Protein AF-A0A2G6DUG1-F1 (afdb_monomer)

Sequence (163 aa):
MTPSAHDAEDRRRETALRIVRHARELAHQHGADGFTMDQLADRVGVSRRTLYDAIIGDDLSIDPGVLATFRAGGPTGELIEDMLVVADSLFAQAALTVADARQMRSLLEACPPLVSHVLTRLEEVITCLVEDIVAREGSPPDARTARGLLATFAVLGQLSVHE

Nearest PDB structures (foldseek):
  3cjd-assembly1_B  TM=3.619E-01  e=2.027E-01  Jannaschia sp. CCS1
  3bjb-assembly3_F  TM=2.787E-01  e=6.830E-02  Rhodococcus jostii RHA1
  8ke8-assembly1_B  TM=2.877E-01  e=7.979E-02  Pseudomonas aeruginosa PAO1
  3cdl-assembly1_B  TM=3.027E-01  e=1.034E-01  Pseudomonas syringae pv. tomato str. DC3000
  3bjb-assembly2_D  TM=3.198E-01  e=3.975E-01  Rhodococcus jostii RHA1

Structure (mmCIF, N/CA/C/O backbone):
data_AF-A0A2G6DUG1-F1
#
_entry.id   AF-A0A2G6DUG1-F1
#
loop_
_atom_site.group_PDB
_atom_site.id
_atom_site.type_symbol
_atom_site.label_atom_id
_atom_site.label_alt_id
_atom_site.label_comp_id
_atom_site.label_asym_id
_atom_site.label_entity_id
_atom_site.label_seq_id
_atom_site.pdbx_PDB_ins_code
_atom_site.Cartn_x
_atom_site.Cartn_y
_atom_site.Cartn_z
_atom_site.occupancy
_atom_site.B_iso_or_equiv
_atom_site.auth_seq_id
_atom_site.auth_comp_id
_atom_site.auth_asym_id
_atom_site.auth_atom_id
_atom_site.pdbx_PDB_model_num
ATOM 1 N N . MET A 1 1 ? -6.433 -31.091 10.659 1.00 39.50 1 MET A N 1
ATOM 2 C CA . MET A 1 1 ? -7.288 -30.187 9.864 1.00 39.50 1 MET A CA 1
ATOM 3 C C . MET A 1 1 ? -6.513 -28.889 9.734 1.00 39.50 1 MET A C 1
ATOM 5 O O . MET A 1 1 ? -6.405 -28.161 10.711 1.00 39.50 1 MET A O 1
ATOM 9 N N . THR A 1 2 ? -5.807 -28.710 8.623 1.00 41.56 2 THR A N 1
ATOM 10 C CA . THR A 1 2 ? -4.948 -27.540 8.390 1.00 41.56 2 THR A CA 1
ATOM 11 C C . THR A 1 2 ? -5.854 -26.391 7.947 1.00 41.56 2 THR A C 1
ATOM 13 O O . THR A 1 2 ? -6.670 -26.636 7.058 1.00 41.56 2 THR A O 1
ATOM 16 N N . PRO A 1 3 ? -5.789 -25.196 8.560 1.00 49.59 3 PRO A N 1
ATOM 17 C CA . PRO A 1 3 ? -6.608 -24.076 8.108 1.00 49.59 3 PRO A CA 1
ATOM 18 C C . PRO A 1 3 ? -6.282 -23.769 6.642 1.00 49.59 3 PRO A C 1
ATOM 20 O O . PRO A 1 3 ? -5.106 -23.721 6.271 1.00 49.59 3 PRO A O 1
ATOM 23 N N . SER A 1 4 ? -7.319 -23.628 5.817 1.00 53.19 4 SER A N 1
ATOM 24 C CA . SER A 1 4 ? -7.186 -23.291 4.399 1.00 53.19 4 SER A CA 1
ATOM 25 C C . SER A 1 4 ? -6.772 -21.822 4.255 1.00 53.19 4 SER A C 1
ATOM 27 O O . SER A 1 4 ? -7.049 -21.012 5.141 1.00 53.19 4 SER A O 1
ATOM 29 N N . ALA A 1 5 ? -6.130 -21.451 3.143 1.00 55.72 5 ALA A N 1
ATOM 30 C CA . ALA A 1 5 ? -5.760 -20.059 2.857 1.00 55.72 5 ALA A CA 1
ATOM 31 C C . ALA A 1 5 ? -6.975 -19.107 2.930 1.00 55.72 5 ALA A C 1
ATOM 33 O O . ALA A 1 5 ? -6.861 -17.998 3.448 1.00 55.72 5 ALA A O 1
ATOM 34 N N . HIS A 1 6 ? -8.154 -19.606 2.541 1.00 53.78 6 HIS A N 1
ATOM 35 C CA . HIS A 1 6 ? -9.431 -18.894 2.625 1.00 53.78 6 HIS A CA 1
ATOM 36 C C . HIS A 1 6 ? -9.820 -18.538 4.074 1.00 53.78 6 HIS A C 1
ATOM 38 O O . HIS A 1 6 ? -10.176 -17.401 4.365 1.00 53.78 6 HIS A O 1
ATOM 44 N N . ASP A 1 7 ? -9.607 -19.454 5.029 1.00 63.94 7 ASP A N 1
ATOM 45 C CA . ASP A 1 7 ? -9.898 -19.213 6.451 1.00 63.94 7 ASP A CA 1
ATOM 46 C C . ASP A 1 7 ? -8.960 -18.156 7.063 1.00 63.94 7 ASP A C 1
ATOM 48 O O . ASP A 1 7 ? -9.258 -17.554 8.098 1.00 63.94 7 ASP A O 1
ATOM 52 N N . ALA A 1 8 ? -7.762 -17.979 6.500 1.00 64.88 8 ALA A N 1
ATOM 53 C CA . ALA A 1 8 ? -6.797 -16.977 6.948 1.00 64.88 8 ALA A CA 1
ATOM 54 C C . ALA A 1 8 ? -7.099 -15.584 6.373 1.00 64.88 8 ALA A C 1
ATOM 56 O O . ALA A 1 8 ? -6.909 -14.586 7.068 1.00 64.88 8 ALA A O 1
ATOM 57 N N . GLU A 1 9 ? -7.578 -15.502 5.133 1.00 62.22 9 GLU A N 1
ATOM 58 C CA . GLU A 1 9 ? -8.095 -14.260 4.542 1.00 62.22 9 GLU A CA 1
ATOM 59 C C . GLU A 1 9 ? -9.364 -13.780 5.243 1.00 62.22 9 GLU A C 1
ATOM 61 O O . GLU A 1 9 ? -9.421 -12.622 5.655 1.00 62.22 9 GLU A O 1
ATOM 66 N N . ASP A 1 10 ? -10.324 -14.670 5.494 1.00 65.94 10 ASP A N 1
ATOM 67 C CA . ASP A 1 10 ? -11.577 -14.308 6.164 1.00 65.94 10 ASP A CA 1
ATOM 68 C C . ASP A 1 10 ? -11.338 -13.781 7.584 1.00 65.94 10 ASP A C 1
ATOM 70 O O . ASP A 1 10 ? -11.882 -12.745 7.973 1.00 65.94 10 ASP A O 1
ATOM 74 N N . ARG A 1 11 ? -10.442 -14.423 8.349 1.00 69.44 11 ARG A N 1
ATOM 75 C CA . ARG A 1 11 ? -10.050 -13.947 9.690 1.00 69.44 11 ARG A CA 1
ATOM 76 C C . ARG A 1 11 ? -9.315 -12.608 9.655 1.00 69.44 11 ARG A C 1
ATOM 78 O O . ARG A 1 11 ? -9.499 -11.785 10.558 1.00 69.44 11 ARG A O 1
ATOM 85 N N . ARG A 1 12 ? -8.485 -12.370 8.634 1.00 67.25 12 ARG A N 1
ATOM 86 C CA . ARG A 1 12 ? -7.824 -11.070 8.432 1.00 67.25 12 ARG A CA 1
ATOM 87 C C . ARG A 1 12 ? -8.852 -9.988 8.125 1.00 67.25 12 ARG A C 1
ATOM 89 O O . ARG A 1 12 ? -8.840 -8.944 8.775 1.00 67.25 12 ARG A O 1
ATOM 96 N N . ARG A 1 13 ? -9.802 -10.277 7.235 1.00 67.00 13 ARG A N 1
ATOM 97 C CA . ARG A 1 13 ? -10.893 -9.366 6.885 1.00 67.00 13 ARG A CA 1
ATOM 98 C C . ARG A 1 13 ? -11.780 -9.046 8.085 1.00 67.00 13 ARG A C 1
ATOM 100 O O . ARG A 1 13 ? -12.078 -7.882 8.340 1.00 67.00 13 ARG A O 1
ATOM 107 N N . GLU A 1 14 ? -12.139 -10.051 8.877 1.00 71.75 14 GLU A N 1
ATOM 108 C CA . GLU A 1 14 ? -12.895 -9.866 10.119 1.00 71.75 14 GLU A CA 1
ATOM 109 C C . GLU A 1 14 ? -12.134 -8.981 11.122 1.00 71.75 14 GLU A C 1
ATOM 111 O O . GLU A 1 14 ? -12.716 -8.093 11.754 1.00 71.75 14 GLU A O 1
ATOM 116 N N . THR A 1 15 ? -10.818 -9.174 11.236 1.00 73.00 15 THR A N 1
ATOM 117 C CA . THR A 1 15 ? -9.957 -8.356 12.099 1.00 73.00 15 THR A CA 1
ATOM 118 C C . THR A 1 15 ? -9.902 -6.906 11.617 1.00 73.00 15 THR A C 1
ATOM 120 O O . THR A 1 15 ? -10.112 -5.997 12.422 1.00 73.00 15 THR A O 1
ATOM 123 N N . ALA A 1 16 ? -9.720 -6.672 10.315 1.00 69.44 16 ALA A N 1
ATOM 124 C CA . ALA A 1 16 ? -9.743 -5.336 9.719 1.00 69.44 16 ALA A CA 1
ATOM 125 C C . ALA A 1 16 ? -11.088 -4.624 9.960 1.00 69.44 16 ALA A C 1
ATOM 127 O O . ALA A 1 16 ? -11.116 -3.480 10.417 1.00 69.44 16 ALA A O 1
ATOM 128 N N . LEU A 1 17 ? -12.215 -5.323 9.777 1.00 71.06 17 LEU A N 1
ATOM 129 C CA . LEU A 1 17 ? -13.552 -4.782 10.055 1.00 71.06 17 LEU A CA 1
ATOM 130 C C . LEU A 1 17 ? -13.730 -4.394 11.530 1.00 71.06 17 LEU A C 1
ATOM 132 O O . LEU A 1 17 ? -14.294 -3.338 11.836 1.00 71.06 17 LEU A O 1
ATOM 136 N N . ARG A 1 18 ? -13.231 -5.221 12.460 1.00 79.12 18 ARG A N 1
ATOM 137 C CA . ARG A 1 18 ? -13.243 -4.905 13.897 1.00 79.12 18 ARG A CA 1
ATOM 138 C C . ARG A 1 18 ? -12.410 -3.664 14.209 1.00 79.12 18 ARG A C 1
ATOM 140 O O . ARG A 1 18 ? -12.867 -2.819 14.979 1.00 79.12 18 ARG A O 1
ATOM 147 N N . ILE A 1 19 ? -11.230 -3.543 13.606 1.00 77.12 19 ILE A N 1
ATOM 148 C CA . ILE A 1 19 ? -10.347 -2.383 13.761 1.00 77.12 19 ILE A CA 1
ATOM 149 C C . ILE A 1 19 ? -11.047 -1.110 13.273 1.00 77.12 19 ILE A C 1
ATOM 151 O O . ILE A 1 19 ? -11.143 -0.144 14.028 1.00 77.12 19 ILE A O 1
ATOM 155 N N . VAL A 1 20 ? -11.620 -1.130 12.065 1.00 73.06 20 VAL A N 1
ATOM 156 C CA . VAL A 1 20 ? -12.373 0.001 11.490 1.00 73.06 20 VAL A CA 1
ATOM 157 C C . VAL A 1 20 ? -13.527 0.413 12.402 1.00 73.06 20 VAL A C 1
ATOM 159 O O . VAL A 1 20 ? -13.733 1.603 12.649 1.00 73.06 20 VAL A O 1
ATOM 162 N N . ARG A 1 21 ? -14.288 -0.555 12.928 1.00 79.50 21 ARG A N 1
ATOM 163 C CA . ARG A 1 21 ? -15.405 -0.265 13.836 1.00 79.50 21 ARG A CA 1
ATOM 164 C C . ARG A 1 21 ? -14.922 0.461 15.090 1.00 79.50 21 ARG A C 1
ATOM 166 O O . ARG A 1 21 ? -15.468 1.508 15.428 1.00 79.50 21 ARG A O 1
ATOM 173 N N . HIS A 1 22 ? -13.887 -0.058 15.747 1.00 83.81 22 HIS A N 1
ATOM 174 C CA . HIS A 1 22 ? -13.358 0.548 16.969 1.00 83.81 22 HIS A CA 1
ATOM 175 C C . HIS A 1 22 ? -12.680 1.898 16.720 1.00 83.81 22 HIS A C 1
ATOM 177 O O . HIS A 1 22 ? -12.820 2.798 17.545 1.00 83.81 22 HIS A O 1
ATOM 183 N N . ALA A 1 23 ? -12.037 2.082 15.568 1.00 77.50 23 ALA A N 1
ATOM 184 C CA . ALA A 1 23 ? -11.499 3.372 15.153 1.00 77.50 23 ALA A CA 1
ATOM 185 C C . ALA A 1 23 ? -12.602 4.426 14.984 1.00 77.50 23 ALA A C 1
ATOM 187 O O . ALA A 1 23 ? -12.469 5.545 15.469 1.00 77.50 23 A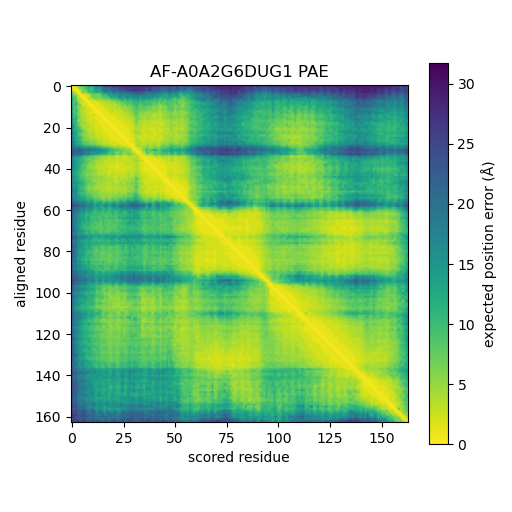LA A O 1
ATOM 188 N N . ARG A 1 24 ? -13.731 4.067 14.356 1.00 76.06 24 ARG A N 1
ATOM 189 C CA . ARG A 1 24 ? -14.883 4.974 14.196 1.00 76.06 24 ARG A CA 1
ATOM 190 C C . ARG A 1 24 ? -15.540 5.311 15.533 1.00 76.06 24 ARG A C 1
ATOM 192 O O . ARG A 1 24 ? -15.911 6.461 15.750 1.00 76.06 24 ARG A O 1
ATOM 199 N N . GLU A 1 25 ? -15.658 4.333 16.431 1.00 82.50 25 GLU A N 1
ATOM 200 C CA . GLU A 1 25 ? -16.132 4.561 17.803 1.00 82.50 25 GLU A CA 1
ATOM 201 C C . GLU A 1 25 ? -15.225 5.546 18.553 1.00 82.50 25 GLU A C 1
ATOM 203 O O . GLU A 1 25 ? -15.728 6.488 19.162 1.00 82.50 25 GLU A O 1
ATOM 208 N N . LEU A 1 26 ? -13.903 5.354 18.487 1.00 81.62 26 LEU A N 1
ATOM 209 C CA . LEU A 1 26 ? -12.928 6.237 19.128 1.00 81.62 26 LEU A CA 1
ATOM 210 C C . LEU A 1 26 ? -12.956 7.643 18.522 1.00 81.62 26 LEU A C 1
ATOM 212 O O . LEU A 1 26 ? -12.997 8.620 19.262 1.00 81.62 26 LEU A O 1
ATOM 216 N N . ALA A 1 27 ? -13.023 7.759 17.196 1.00 76.88 27 ALA A N 1
ATOM 217 C CA . ALA A 1 27 ? -13.146 9.049 16.522 1.00 76.88 27 ALA A CA 1
ATOM 218 C C . ALA A 1 27 ? -14.412 9.808 16.954 1.00 76.88 27 ALA A C 1
ATOM 220 O O . ALA A 1 27 ? -14.373 11.016 17.177 1.00 76.88 27 ALA A O 1
ATOM 221 N N . HIS A 1 28 ? -15.530 9.098 17.140 1.00 79.81 28 HIS A N 1
ATOM 222 C CA . HIS A 1 28 ? -16.758 9.699 17.658 1.00 79.81 28 HIS A CA 1
ATOM 223 C C . HIS A 1 28 ? -16.630 10.138 19.127 1.00 79.81 28 HIS A C 1
ATOM 225 O O . HIS A 1 28 ? -17.171 11.176 19.500 1.00 79.81 28 HIS A O 1
ATOM 231 N N . GLN A 1 29 ? -15.917 9.369 19.955 1.00 82.44 29 GLN A N 1
ATOM 232 C CA . GLN A 1 29 ? -15.731 9.654 21.383 1.00 82.44 29 GLN A CA 1
ATOM 233 C C . GLN A 1 29 ? -14.743 10.797 21.651 1.00 82.44 29 GLN A C 1
ATOM 235 O O . GLN A 1 29 ? -14.947 11.557 22.595 1.00 82.44 29 GLN A O 1
ATOM 240 N N . HIS A 1 30 ? -13.687 10.915 20.844 1.00 76.88 30 HIS A N 1
ATOM 241 C CA . HIS A 1 30 ? -12.597 11.866 21.070 1.00 76.88 30 HIS A CA 1
ATOM 242 C C . HIS A 1 30 ? -12.704 13.162 20.247 1.00 76.88 30 HIS A C 1
ATOM 244 O O . HIS A 1 30 ? -12.003 14.127 20.540 1.00 76.88 30 HIS A O 1
ATOM 250 N N . GLY A 1 31 ? -13.617 13.244 19.272 1.00 65.50 31 GLY A N 1
ATOM 251 C CA . GLY A 1 31 ? -13.853 14.474 18.512 1.00 65.50 31 GLY A CA 1
ATOM 252 C C . GLY A 1 31 ? -12.660 14.886 17.637 1.00 65.50 31 GLY A C 1
ATOM 253 O O . GLY A 1 31 ? -11.923 14.038 17.141 1.00 65.50 31 GLY A O 1
ATOM 254 N N . ALA A 1 32 ? -12.487 16.194 17.409 1.00 55.88 32 ALA A N 1
ATOM 255 C CA . ALA A 1 32 ? -11.521 16.745 16.445 1.00 55.88 32 ALA A CA 1
ATOM 256 C C . ALA A 1 32 ? -10.043 16.439 16.762 1.00 55.88 32 ALA A C 1
ATOM 258 O O . ALA A 1 32 ? -9.213 16.493 15.856 1.00 55.88 32 ALA A O 1
ATOM 259 N N . ASP A 1 33 ? -9.727 16.089 18.011 1.00 68.06 33 ASP A N 1
ATOM 260 C CA . ASP A 1 33 ? -8.371 15.721 18.436 1.00 68.06 33 ASP A CA 1
ATOM 261 C C . ASP A 1 33 ? -7.978 14.294 17.988 1.00 68.06 33 ASP A C 1
ATOM 263 O O . ASP A 1 33 ? -6.804 13.923 18.044 1.00 68.06 33 ASP A O 1
ATOM 267 N N . GLY A 1 34 ? -8.942 13.504 17.490 1.00 71.44 34 GLY A N 1
ATOM 268 C CA . GLY A 1 34 ? -8.731 12.137 17.014 1.00 71.44 34 GLY A CA 1
ATOM 269 C C . GLY A 1 34 ? -8.413 11.149 18.141 1.00 71.44 34 GLY A C 1
ATOM 270 O O . GLY A 1 34 ? -8.686 11.395 19.311 1.00 71.44 34 GLY A O 1
ATOM 271 N N . PHE A 1 35 ? -7.846 9.996 17.791 1.00 80.19 35 PHE A N 1
ATOM 272 C CA . PHE A 1 35 ? -7.387 8.989 18.753 1.00 80.19 35 PHE A CA 1
ATOM 273 C C . PHE A 1 35 ? -5.993 8.482 18.368 1.00 80.19 35 PHE A C 1
ATOM 275 O O . PHE A 1 35 ? -5.552 8.619 17.22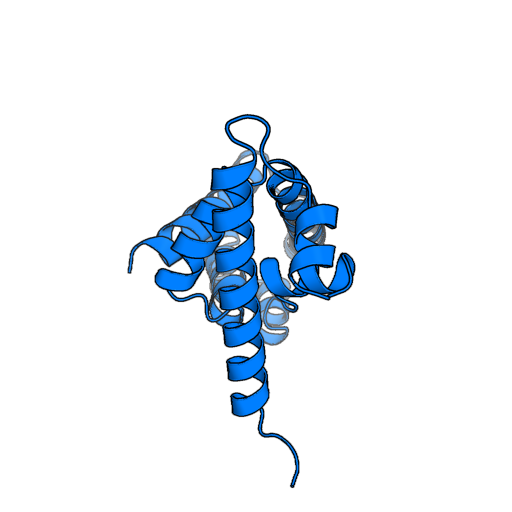2 1.00 80.19 35 PHE A O 1
ATOM 282 N N . THR A 1 36 ? -5.286 7.878 19.322 1.00 83.06 36 THR A N 1
ATOM 283 C CA . THR A 1 36 ? -3.952 7.315 19.085 1.00 83.06 36 THR A CA 1
ATOM 284 C C . THR A 1 36 ? -4.019 5.8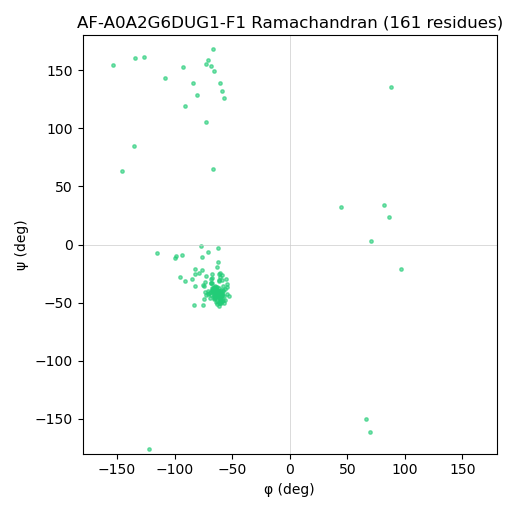37 18.709 1.00 83.06 36 THR A C 1
ATOM 286 O O . THR A 1 36 ? -4.897 5.091 19.141 1.00 83.06 36 THR A O 1
ATOM 289 N N . MET A 1 37 ? -3.025 5.367 17.956 1.00 80.19 37 MET A N 1
ATOM 290 C CA . MET A 1 37 ? -2.913 3.944 17.616 1.00 80.19 37 MET A CA 1
ATOM 291 C C . MET A 1 37 ? -2.775 3.042 18.850 1.00 80.19 37 MET A C 1
ATOM 293 O O . MET A 1 37 ? -3.176 1.886 18.794 1.00 80.19 37 MET A O 1
ATOM 297 N N . ASP A 1 38 ? -2.278 3.570 19.971 1.00 83.69 38 ASP A N 1
ATOM 298 C CA . ASP A 1 38 ? -2.284 2.878 21.265 1.00 83.69 38 ASP A CA 1
ATOM 299 C C . ASP A 1 38 ? -3.685 2.619 21.790 1.00 83.69 38 ASP A C 1
ATOM 301 O O . ASP A 1 38 ? -4.025 1.487 22.116 1.00 83.69 38 ASP A O 1
ATOM 305 N N . GLN A 1 39 ? -4.527 3.651 21.799 1.00 83.81 39 GLN A N 1
ATOM 306 C CA . GLN A 1 39 ? -5.909 3.530 22.256 1.00 83.81 39 GLN A CA 1
ATOM 307 C C . GLN A 1 39 ? -6.691 2.532 21.398 1.00 83.81 39 GLN A C 1
ATOM 309 O O . GLN A 1 39 ? -7.511 1.771 21.914 1.00 83.81 39 GLN A O 1
ATOM 314 N N . LEU A 1 40 ? -6.422 2.508 20.091 1.00 84.75 40 LEU A N 1
ATOM 315 C CA . LEU A 1 40 ? -7.028 1.538 19.188 1.00 84.75 40 LEU A CA 1
ATOM 316 C C . LEU A 1 40 ? -6.481 0.121 19.410 1.00 84.75 40 LEU A C 1
ATOM 318 O O . LEU A 1 40 ? -7.269 -0.822 19.457 1.00 84.75 40 LEU A O 1
ATOM 322 N N . ALA A 1 41 ? -5.169 -0.038 19.593 1.00 86.44 41 ALA A N 1
ATOM 323 C CA . ALA A 1 41 ? -4.535 -1.330 19.862 1.00 86.44 41 ALA A CA 1
ATOM 324 C C . ALA A 1 41 ? -5.062 -1.953 21.163 1.00 86.44 41 ALA A C 1
ATOM 326 O O . ALA A 1 41 ? -5.508 -3.105 21.154 1.00 86.44 41 ALA A O 1
ATOM 327 N N . ASP A 1 42 ? -5.116 -1.162 22.238 1.00 87.44 42 ASP A N 1
ATOM 328 C CA . ASP A 1 42 ? -5.649 -1.567 23.540 1.00 87.44 42 ASP A CA 1
ATOM 329 C C . ASP A 1 42 ? -7.122 -1.974 23.439 1.00 87.44 42 ASP A C 1
ATOM 331 O O . ASP A 1 42 ? -7.542 -2.985 24.007 1.00 87.44 42 ASP A O 1
ATOM 335 N N . ARG A 1 43 ? -7.921 -1.223 22.670 1.00 85.25 43 ARG A N 1
ATOM 336 C CA . ARG A 1 43 ? -9.355 -1.492 22.510 1.00 85.25 43 ARG A CA 1
ATOM 337 C C . ARG A 1 43 ? -9.651 -2.712 21.638 1.00 85.25 43 ARG A C 1
ATOM 339 O O . ARG A 1 43 ? -10.647 -3.395 21.873 1.00 85.25 43 ARG A O 1
ATOM 346 N N . VAL A 1 44 ? -8.811 -2.996 20.645 1.00 84.50 44 VAL A N 1
ATOM 347 C CA . VAL A 1 44 ? -8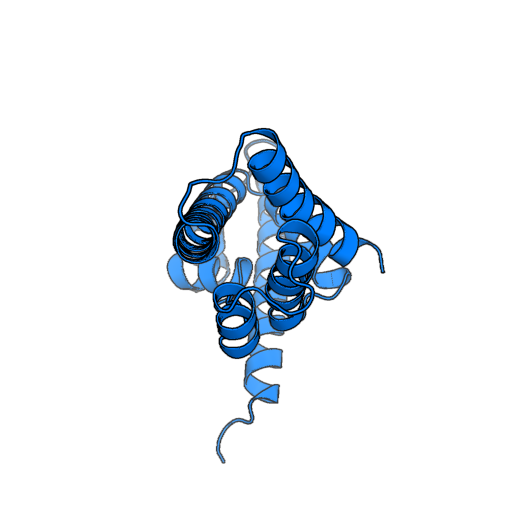.933 -4.185 19.782 1.00 84.50 44 VAL A CA 1
ATOM 348 C C . VAL A 1 44 ? -8.331 -5.430 20.452 1.00 84.50 44 VAL A C 1
ATOM 350 O O . VAL A 1 44 ? -8.773 -6.547 20.162 1.00 84.50 44 VAL A O 1
ATOM 353 N N . GLY A 1 45 ? -7.376 -5.246 21.371 1.00 85.19 45 GLY A N 1
ATOM 354 C CA . GLY A 1 45 ? -6.666 -6.316 22.074 1.00 85.19 45 GLY A CA 1
ATOM 355 C C . GLY A 1 45 ? -5.512 -6.911 21.263 1.00 85.19 45 GLY A C 1
ATOM 356 O O . GLY A 1 45 ? -5.277 -8.116 21.330 1.00 85.19 45 GLY A O 1
ATOM 357 N N . VAL A 1 46 ? -4.824 -6.095 20.459 1.00 84.94 46 VAL A N 1
ATOM 358 C CA . VAL A 1 46 ? -3.700 -6.518 19.602 1.00 84.94 46 VAL A CA 1
ATOM 359 C C . VAL A 1 46 ? -2.467 -5.656 19.852 1.00 84.94 46 VAL A C 1
ATOM 361 O O . VAL A 1 46 ? -2.564 -4.559 20.391 1.00 84.94 46 VAL A O 1
ATOM 364 N N . SER A 1 47 ? -1.287 -6.133 19.446 1.00 84.56 47 SER A N 1
ATOM 365 C CA . SER A 1 47 ? -0.085 -5.294 19.498 1.00 84.56 47 SER A CA 1
ATOM 366 C C . SER A 1 47 ? -0.175 -4.146 18.486 1.00 84.56 47 SER A C 1
ATOM 368 O O . SER A 1 47 ? -0.809 -4.283 17.439 1.00 84.56 47 SER A O 1
ATOM 370 N N . ARG A 1 48 ? 0.521 -3.033 18.751 1.00 80.94 48 ARG A N 1
ATOM 371 C CA . ARG A 1 48 ? 0.593 -1.890 17.824 1.00 80.94 48 ARG A CA 1
ATOM 372 C C . ARG A 1 48 ? 1.112 -2.310 16.441 1.00 80.94 48 ARG A C 1
ATOM 374 O O . ARG A 1 48 ? 0.592 -1.858 15.432 1.00 80.94 48 ARG A O 1
ATOM 381 N N . ARG A 1 49 ? 2.089 -3.225 16.405 1.00 77.44 49 ARG A N 1
ATOM 382 C CA . ARG A 1 49 ? 2.618 -3.822 15.171 1.00 77.44 49 ARG A CA 1
ATOM 383 C C . ARG A 1 49 ? 1.529 -4.585 14.411 1.00 77.44 49 ARG A C 1
ATOM 385 O O . ARG A 1 49 ? 1.265 -4.263 13.267 1.00 77.44 49 ARG A O 1
ATOM 392 N N . THR A 1 50 ? 0.833 -5.502 15.083 1.00 78.00 50 THR A N 1
ATOM 393 C CA . THR A 1 50 ? -0.289 -6.263 14.502 1.00 78.00 50 THR A CA 1
ATOM 394 C C . THR A 1 50 ? -1.400 -5.351 13.991 1.00 78.00 50 THR A C 1
ATOM 396 O O . THR A 1 50 ? -2.032 -5.658 12.990 1.00 78.00 50 THR A O 1
ATOM 399 N N . LEU A 1 51 ? -1.653 -4.235 14.677 1.00 77.69 51 LEU A N 1
ATOM 400 C CA . LEU A 1 51 ? -2.638 -3.248 14.254 1.00 77.69 51 LEU A CA 1
ATOM 401 C C . LEU A 1 51 ? -2.222 -2.562 12.946 1.00 77.69 51 LEU A C 1
ATOM 403 O O . LEU A 1 51 ? -3.053 -2.420 12.056 1.00 77.69 51 LEU A O 1
ATOM 407 N N . TYR A 1 52 ? -0.956 -2.159 12.818 1.00 74.38 52 TYR A N 1
ATOM 408 C CA . TYR A 1 52 ? -0.439 -1.579 11.579 1.00 74.38 52 TYR A CA 1
ATOM 409 C C . TYR A 1 52 ? -0.428 -2.591 10.433 1.00 74.38 52 TYR A C 1
ATOM 411 O O . TYR A 1 52 ? -0.952 -2.278 9.368 1.00 74.38 52 TYR A O 1
ATOM 419 N N . ASP A 1 53 ? 0.064 -3.805 10.683 1.00 71.25 53 ASP A N 1
ATOM 420 C CA . ASP A 1 53 ? 0.093 -4.906 9.713 1.00 71.25 53 ASP A CA 1
ATOM 421 C C . ASP A 1 53 ? -1.333 -5.244 9.224 1.00 71.25 53 ASP A C 1
ATOM 423 O O . ASP A 1 53 ? -1.583 -5.397 8.030 1.00 71.25 53 ASP A O 1
ATOM 427 N N . ALA A 1 54 ? -2.318 -5.266 10.131 1.00 71.75 54 ALA A N 1
ATOM 428 C CA . ALA A 1 54 ? -3.716 -5.539 9.794 1.00 71.75 54 ALA A CA 1
ATOM 429 C C . ALA A 1 54 ? -4.423 -4.390 9.055 1.00 71.75 54 ALA A C 1
ATOM 431 O O . ALA A 1 54 ? -5.391 -4.645 8.341 1.00 71.75 54 ALA A O 1
ATOM 432 N N . ILE A 1 55 ? -3.992 -3.138 9.250 1.00 68.88 55 ILE A N 1
ATOM 433 C CA . ILE A 1 55 ? -4.567 -1.978 8.555 1.00 68.88 55 ILE A CA 1
ATOM 434 C C . ILE A 1 55 ? -3.933 -1.821 7.176 1.00 68.88 55 ILE A C 1
ATOM 436 O O . ILE A 1 55 ? -4.658 -1.714 6.197 1.00 68.88 55 ILE A O 1
ATOM 440 N N . ILE A 1 56 ? -2.604 -1.800 7.094 1.00 65.38 56 ILE A N 1
ATOM 441 C CA . ILE A 1 56 ? -1.863 -1.561 5.847 1.00 65.38 56 ILE A CA 1
ATOM 442 C C . ILE A 1 56 ? -1.875 -2.801 4.940 1.00 65.38 56 ILE A C 1
ATOM 444 O O . ILE A 1 56 ? -1.750 -2.671 3.724 1.00 65.38 56 ILE A O 1
ATOM 448 N N . GLY A 1 57 ? -2.102 -3.980 5.520 1.00 61.12 57 GLY A N 1
ATOM 449 C CA . GLY A 1 57 ? -1.964 -5.262 4.849 1.00 61.12 57 GLY A CA 1
ATOM 450 C C . GLY A 1 57 ? -0.530 -5.774 4.971 1.00 61.12 57 GLY A C 1
ATOM 451 O O . GLY A 1 57 ? 0.428 -5.028 4.772 1.00 61.12 57 GLY A O 1
ATOM 452 N N . ASP A 1 58 ? -0.389 -7.066 5.280 1.00 52.81 58 ASP A N 1
ATOM 453 C CA . ASP A 1 58 ? 0.910 -7.747 5.414 1.00 52.81 58 ASP A CA 1
ATOM 454 C C . ASP A 1 58 ? 1.725 -7.767 4.107 1.00 52.81 58 ASP A C 1
ATOM 456 O O . ASP A 1 58 ? 2.920 -8.047 4.142 1.00 52.81 58 ASP A O 1
ATOM 460 N N . ASP A 1 59 ? 1.109 -7.478 2.957 1.00 53.88 59 ASP A N 1
ATOM 461 C CA . ASP A 1 59 ? 1.720 -7.750 1.658 1.00 53.88 59 ASP A CA 1
ATOM 462 C C . ASP A 1 59 ? 1.354 -6.689 0.607 1.00 53.88 59 ASP A C 1
ATOM 464 O O . ASP A 1 59 ? 0.758 -6.967 -0.430 1.00 53.88 59 ASP A O 1
ATOM 468 N N . LEU A 1 60 ? 1.768 -5.438 0.843 1.00 63.16 60 LEU A N 1
ATOM 469 C CA . LEU A 1 60 ? 2.131 -4.549 -0.270 1.00 63.16 60 LEU A CA 1
ATOM 470 C C . LEU A 1 60 ? 3.397 -5.113 -0.937 1.00 63.16 60 LEU A C 1
ATOM 472 O O . LEU A 1 60 ? 4.474 -4.519 -0.855 1.00 63.16 60 LEU A O 1
ATOM 476 N N . SER A 1 61 ? 3.288 -6.295 -1.533 1.00 68.31 61 SER A N 1
ATOM 477 C CA . SER A 1 61 ? 4.341 -6.895 -2.332 1.00 68.31 61 SER A CA 1
ATOM 478 C C . SER A 1 61 ? 3.954 -6.871 -3.794 1.00 68.31 61 SER A C 1
ATOM 480 O O . SER A 1 61 ? 2.798 -6.998 -4.193 1.00 68.31 61 SER A O 1
ATOM 482 N N . ILE A 1 62 ? 4.970 -6.649 -4.610 1.00 78.06 62 ILE A N 1
ATOM 483 C CA . ILE A 1 62 ? 4.875 -6.773 -6.054 1.00 78.06 62 ILE A CA 1
ATOM 484 C C . ILE A 1 62 ? 5.094 -8.248 -6.368 1.00 78.06 62 ILE A C 1
ATOM 486 O O . ILE A 1 62 ? 5.969 -8.879 -5.764 1.00 78.06 62 ILE A O 1
ATOM 490 N N . ASP A 1 63 ? 4.328 -8.796 -7.309 1.00 84.25 63 ASP A N 1
ATOM 491 C CA . ASP A 1 63 ? 4.512 -10.180 -7.729 1.00 84.25 63 ASP A CA 1
ATOM 492 C C . ASP A 1 63 ? 5.963 -10.356 -8.221 1.00 84.25 63 ASP A C 1
ATOM 494 O O . ASP A 1 63 ? 6.419 -9.592 -9.083 1.00 84.25 63 ASP A O 1
ATOM 498 N N . PRO A 1 64 ? 6.726 -11.331 -7.691 1.00 85.69 64 PRO A N 1
ATOM 499 C CA . PRO A 1 64 ? 8.131 -11.486 -8.055 1.00 85.69 64 PRO A CA 1
ATOM 500 C C . PRO A 1 64 ? 8.361 -11.719 -9.555 1.00 85.69 64 PRO A C 1
ATOM 502 O O . PRO A 1 64 ? 9.403 -11.324 -10.080 1.00 85.69 64 PRO A O 1
ATOM 505 N N . GLY A 1 65 ? 7.410 -12.348 -10.254 1.00 89.06 65 GLY A N 1
ATOM 506 C CA . GLY A 1 65 ? 7.452 -12.572 -11.698 1.00 89.06 65 GLY A CA 1
ATOM 507 C C . GLY A 1 65 ? 7.189 -11.296 -12.500 1.00 89.06 65 GLY A C 1
ATOM 508 O O . GLY A 1 65 ? 7.899 -11.030 -13.477 1.00 89.06 65 GLY A O 1
ATOM 509 N N . VAL A 1 66 ? 6.237 -10.468 -12.059 1.00 90.06 66 VAL A N 1
ATOM 510 C CA . VAL A 1 66 ? 6.008 -9.123 -12.618 1.00 90.06 66 VAL A CA 1
ATOM 511 C C . VAL A 1 66 ? 7.255 -8.262 -12.436 1.00 90.06 66 VAL A C 1
ATOM 513 O O . VAL A 1 66 ? 7.737 -7.666 -13.400 1.00 90.06 66 VAL A O 1
ATOM 516 N N . LEU A 1 67 ? 7.846 -8.271 -11.239 1.00 89.88 67 LEU A N 1
ATOM 517 C CA . LEU A 1 67 ? 9.052 -7.500 -10.951 1.00 89.88 67 LEU A CA 1
ATOM 518 C C . LEU A 1 67 ? 10.267 -7.985 -11.756 1.00 89.88 67 LEU A C 1
ATOM 520 O O . LEU A 1 67 ? 11.054 -7.177 -12.249 1.00 89.88 67 LEU A O 1
ATOM 524 N N . ALA A 1 68 ? 10.424 -9.299 -11.935 1.00 91.31 68 ALA A N 1
ATOM 525 C CA . ALA A 1 68 ? 11.476 -9.861 -12.781 1.00 91.31 68 ALA A CA 1
ATOM 526 C C . ALA A 1 68 ? 11.312 -9.452 -14.255 1.00 91.31 68 ALA A C 1
ATOM 528 O O . ALA A 1 68 ? 12.295 -9.099 -14.906 1.00 91.31 68 ALA A O 1
ATOM 529 N N . THR A 1 69 ? 10.077 -9.452 -14.764 1.00 93.38 69 THR A N 1
ATOM 530 C CA . THR A 1 69 ? 9.761 -9.006 -16.131 1.00 93.38 69 THR A CA 1
ATOM 531 C C . THR A 1 69 ? 10.061 -7.518 -16.306 1.00 93.38 69 THR A C 1
ATOM 533 O O . THR A 1 69 ? 10.708 -7.133 -17.279 1.00 93.38 69 THR A O 1
ATOM 536 N N . PHE A 1 70 ? 9.677 -6.701 -15.322 1.00 93.00 70 PHE A N 1
ATOM 537 C CA . PHE A 1 70 ? 9.985 -5.275 -15.284 1.00 93.00 70 PHE A CA 1
ATOM 538 C C . PHE A 1 70 ? 11.492 -5.007 -15.352 1.00 93.00 70 PHE A C 1
ATOM 540 O O . PHE A 1 70 ? 11.948 -4.239 -16.200 1.00 93.00 70 PHE A O 1
ATOM 547 N N . ARG A 1 71 ? 12.276 -5.685 -14.502 1.00 92.19 71 ARG A N 1
ATOM 548 C CA . ARG A 1 71 ? 13.745 -5.569 -14.460 1.00 92.19 71 ARG A CA 1
ATOM 549 C C . ARG A 1 71 ? 14.416 -5.994 -15.765 1.00 92.19 71 ARG A C 1
ATOM 551 O O . ARG A 1 71 ? 15.463 -5.459 -16.109 1.00 92.19 71 ARG A O 1
ATOM 558 N N . ALA A 1 72 ? 13.820 -6.939 -16.491 1.00 93.19 72 ALA A N 1
ATOM 559 C CA . ALA A 1 72 ? 14.296 -7.372 -17.802 1.00 93.19 72 ALA A CA 1
ATOM 560 C C . ALA A 1 72 ? 13.945 -6.389 -18.940 1.00 93.19 72 ALA A C 1
ATOM 562 O O . ALA A 1 72 ? 14.312 -6.644 -20.086 1.00 93.19 72 ALA A O 1
ATOM 563 N N . GLY A 1 73 ? 13.250 -5.286 -18.638 1.00 91.00 73 GLY A N 1
ATOM 564 C CA . GLY A 1 73 ? 12.850 -4.273 -19.612 1.00 91.00 73 GLY A CA 1
ATOM 565 C C . GLY A 1 73 ? 11.533 -4.579 -20.326 1.00 91.00 73 GLY A C 1
ATOM 566 O O . GLY A 1 73 ? 11.346 -4.114 -21.440 1.00 91.00 73 GLY A O 1
ATOM 567 N N . GLY A 1 74 ? 10.648 -5.389 -19.743 1.00 91.00 74 GLY A N 1
ATOM 568 C CA . GLY A 1 74 ? 9.319 -5.677 -20.292 1.00 91.00 74 GLY A CA 1
ATOM 569 C C . GLY A 1 74 ? 8.188 -5.310 -19.324 1.00 91.00 74 GLY A C 1
ATOM 570 O O . GLY A 1 74 ? 8.460 -4.819 -18.226 1.00 91.00 74 GLY A O 1
ATOM 571 N N . PRO A 1 75 ? 6.920 -5.606 -19.668 1.00 90.88 75 PRO A N 1
ATOM 572 C CA . PRO A 1 75 ? 6.473 -6.366 -20.845 1.00 90.88 75 PRO A CA 1
ATOM 573 C C . PRO A 1 75 ? 6.443 -5.606 -22.183 1.00 90.88 75 PRO A C 1
ATOM 575 O O . PRO A 1 75 ? 6.509 -6.248 -23.230 1.00 90.88 75 PRO A O 1
ATOM 578 N N . THR A 1 76 ? 6.332 -4.281 -22.172 1.00 92.19 76 THR A N 1
ATOM 579 C CA . THR A 1 76 ? 6.197 -3.443 -23.378 1.00 92.19 76 THR A CA 1
ATOM 580 C C . THR A 1 76 ? 7.533 -2.882 -23.857 1.00 92.19 76 THR A C 1
ATOM 582 O O . THR A 1 76 ? 7.696 -2.654 -25.055 1.00 92.19 76 THR A O 1
ATOM 585 N N . GLY A 1 77 ? 8.493 -2.683 -22.945 1.00 89.94 77 GLY A N 1
ATOM 586 C CA . GLY A 1 77 ? 9.726 -1.939 -23.217 1.00 89.94 77 GLY A CA 1
ATOM 587 C C . GLY A 1 77 ? 9.652 -0.480 -22.782 1.00 89.94 77 GLY A C 1
ATOM 588 O O . GLY A 1 77 ? 10.687 0.131 -22.516 1.00 89.94 77 GLY A O 1
ATOM 589 N N . GLU A 1 78 ? 8.446 0.062 -22.628 1.00 89.62 78 GLU A N 1
ATOM 590 C CA . GLU A 1 78 ? 8.218 1.442 -22.223 1.00 89.62 78 GLU A CA 1
ATOM 591 C C . GLU A 1 78 ? 8.104 1.532 -20.698 1.00 89.62 78 GLU A C 1
ATOM 593 O O . GLU A 1 78 ? 7.207 0.958 -20.080 1.00 89.62 78 GLU A O 1
ATOM 598 N N . LEU A 1 79 ? 9.007 2.295 -20.073 1.00 86.81 79 LEU A N 1
ATOM 599 C CA . LEU A 1 79 ? 9.137 2.374 -18.614 1.00 86.81 79 LEU A CA 1
ATOM 600 C C . LEU A 1 79 ? 7.814 2.694 -17.902 1.00 86.81 79 LEU A C 1
ATOM 602 O O . LEU A 1 79 ? 7.491 2.084 -16.888 1.00 86.81 79 LEU A O 1
ATOM 606 N N . ILE A 1 80 ? 7.051 3.662 -18.417 1.00 85.25 80 ILE A N 1
ATOM 607 C CA . ILE A 1 80 ? 5.797 4.100 -17.790 1.00 85.25 80 ILE A CA 1
ATOM 608 C C . ILE A 1 80 ? 4.701 3.038 -17.935 1.00 85.25 80 ILE A C 1
ATOM 610 O O . ILE A 1 80 ? 3.963 2.806 -16.981 1.00 85.25 80 ILE A O 1
ATOM 614 N N . GLU A 1 81 ? 4.600 2.380 -19.092 1.00 86.81 81 GLU A N 1
ATOM 615 C CA . GLU A 1 81 ? 3.606 1.324 -19.322 1.00 86.81 81 GLU A CA 1
ATOM 616 C C . GLU A 1 81 ? 3.916 0.083 -18.482 1.00 86.81 81 GLU A C 1
ATOM 618 O O . GLU A 1 81 ? 3.029 -0.476 -17.838 1.00 86.81 81 GLU A O 1
ATOM 623 N N . ASP A 1 82 ? 5.189 -0.289 -18.387 1.00 89.75 82 ASP A N 1
ATOM 624 C CA . ASP A 1 82 ? 5.617 -1.421 -17.569 1.00 89.75 82 ASP A CA 1
ATOM 625 C C . ASP A 1 82 ? 5.439 -1.143 -16.068 1.00 89.75 82 ASP A C 1
ATOM 627 O O . ASP A 1 82 ? 5.079 -2.035 -15.298 1.00 89.75 82 ASP A O 1
ATOM 631 N N . MET A 1 83 ? 5.614 0.111 -15.644 1.00 86.25 83 MET A N 1
ATOM 632 C CA . MET A 1 83 ? 5.343 0.534 -14.269 1.00 86.25 83 MET A CA 1
ATOM 633 C C . MET A 1 83 ? 3.858 0.504 -13.908 1.00 86.25 83 MET A C 1
ATOM 635 O O . MET A 1 83 ? 3.536 0.257 -12.745 1.00 86.25 83 MET A O 1
ATOM 639 N N . LEU A 1 84 ? 2.950 0.709 -14.869 1.00 85.81 84 LEU A N 1
ATOM 640 C CA . LEU A 1 84 ? 1.516 0.513 -14.633 1.00 85.81 84 LEU A CA 1
ATOM 641 C C . LEU A 1 84 ? 1.216 -0.950 -14.291 1.00 85.81 84 LEU A C 1
ATOM 643 O O . LEU A 1 84 ? 0.439 -1.199 -13.377 1.00 85.81 84 LEU A O 1
ATOM 647 N N . VAL A 1 85 ? 1.882 -1.904 -14.951 1.00 87.88 85 VAL A N 1
ATOM 648 C CA . VAL A 1 85 ? 1.737 -3.343 -14.663 1.00 87.88 85 VAL A CA 1
ATOM 649 C C . VAL A 1 85 ? 2.284 -3.695 -13.275 1.00 87.88 85 VAL A C 1
ATOM 651 O O . VAL A 1 85 ? 1.667 -4.459 -12.534 1.00 87.88 85 VAL A O 1
ATOM 654 N N . VAL A 1 86 ? 3.422 -3.109 -12.889 1.00 87.31 86 VAL A N 1
ATOM 655 C CA . VAL A 1 86 ? 3.992 -3.271 -11.540 1.00 87.31 86 VAL A CA 1
ATOM 656 C C . VAL A 1 86 ? 3.054 -2.715 -10.468 1.00 87.31 86 VAL A C 1
ATOM 658 O O . VAL A 1 86 ? 2.816 -3.366 -9.450 1.00 87.31 86 VAL A O 1
ATOM 661 N N . ALA A 1 87 ? 2.507 -1.521 -10.693 1.00 80.81 87 ALA A N 1
ATOM 662 C CA . ALA A 1 87 ? 1.588 -0.895 -9.756 1.00 80.81 87 ALA A CA 1
ATOM 663 C C . ALA A 1 87 ? 0.254 -1.659 -9.669 1.00 80.81 87 ALA A C 1
ATOM 665 O O . ALA A 1 87 ? -0.252 -1.852 -8.567 1.00 80.81 87 ALA A O 1
ATOM 666 N N . ASP A 1 88 ? -0.274 -2.160 -10.787 1.00 80.88 88 ASP A N 1
ATOM 667 C CA . ASP A 1 88 ? -1.464 -3.019 -10.807 1.00 80.88 88 ASP A CA 1
ATOM 668 C C . ASP A 1 88 ? -1.246 -4.301 -9.989 1.00 80.88 88 ASP A C 1
ATOM 670 O O . ASP A 1 88 ? -2.061 -4.633 -9.132 1.00 80.88 88 ASP A O 1
ATOM 674 N N . SER A 1 89 ? -0.090 -4.958 -10.140 1.00 81.94 89 SER A N 1
ATOM 675 C CA . SER A 1 89 ? 0.275 -6.137 -9.342 1.00 81.94 89 SER A CA 1
ATOM 676 C C . SER A 1 89 ? 0.294 -5.861 -7.834 1.00 81.94 89 SER A C 1
ATOM 678 O O . SER A 1 89 ? -0.187 -6.690 -7.056 1.00 81.94 89 SER A O 1
ATOM 680 N N . LEU A 1 90 ? 0.799 -4.694 -7.420 1.00 76.31 90 LEU A N 1
ATOM 681 C CA . LEU A 1 90 ? 0.824 -4.286 -6.015 1.00 76.31 90 LEU A CA 1
ATOM 682 C C . LEU A 1 90 ? -0.592 -4.165 -5.426 1.00 76.31 90 LEU A C 1
ATOM 684 O O . LEU A 1 90 ? -0.828 -4.564 -4.287 1.00 76.31 90 LEU A O 1
ATOM 688 N N . PHE A 1 91 ? -1.541 -3.622 -6.193 1.00 69.38 91 PHE A N 1
ATOM 689 C CA . PHE A 1 91 ? -2.919 -3.433 -5.731 1.00 69.38 91 PHE A CA 1
ATOM 690 C C . PHE A 1 91 ? -3.797 -4.679 -5.916 1.00 69.38 91 PHE A C 1
ATOM 692 O O . PHE A 1 91 ? -4.690 -4.914 -5.099 1.00 69.38 91 PHE A O 1
ATOM 699 N N . ALA A 1 92 ? -3.524 -5.508 -6.925 1.00 67.69 92 ALA A N 1
ATOM 700 C CA . ALA A 1 92 ? -4.227 -6.764 -7.170 1.00 67.69 92 ALA A CA 1
ATOM 701 C C . ALA A 1 92 ? -3.973 -7.791 -6.055 1.00 67.69 92 ALA A C 1
ATOM 703 O O . ALA A 1 92 ? -4.910 -8.455 -5.606 1.00 67.69 92 ALA A O 1
ATOM 704 N N . GLN A 1 93 ? -2.734 -7.886 -5.554 1.00 57.88 93 GLN A N 1
ATOM 705 C CA . GLN A 1 93 ? -2.400 -8.776 -4.432 1.00 57.88 93 GLN A CA 1
ATOM 706 C C . GLN A 1 93 ? -3.043 -8.350 -3.114 1.00 57.88 93 GLN A C 1
ATOM 708 O O . GLN A 1 93 ? -3.375 -9.193 -2.284 1.00 57.88 93 GLN A O 1
ATOM 713 N N . ALA A 1 94 ? -3.292 -7.053 -2.943 1.00 56.03 94 ALA A N 1
ATOM 714 C CA . ALA A 1 94 ? -3.967 -6.549 -1.760 1.00 56.03 94 ALA A CA 1
ATOM 715 C C . ALA A 1 94 ? -5.469 -6.920 -1.719 1.00 56.03 94 ALA A C 1
ATOM 717 O O . ALA A 1 94 ? -6.120 -6.653 -0.708 1.00 56.03 94 ALA A O 1
ATOM 718 N N . ALA A 1 95 ? -6.022 -7.528 -2.787 1.00 53.25 95 ALA A N 1
ATOM 719 C CA . ALA A 1 95 ? -7.429 -7.931 -2.920 1.00 53.25 95 ALA A CA 1
ATOM 720 C C . ALA A 1 95 ? -8.412 -6.841 -2.448 1.00 53.25 95 ALA A C 1
ATOM 722 O O . ALA A 1 95 ? -9.477 -7.130 -1.893 1.00 53.25 95 ALA A O 1
ATOM 723 N N . LEU A 1 96 ? -8.023 -5.575 -2.632 1.00 59.16 96 LEU A N 1
ATOM 724 C CA . LEU A 1 96 ? -8.737 -4.429 -2.094 1.00 59.16 96 LEU A CA 1
ATOM 725 C C . LEU A 1 96 ? -10.021 -4.259 -2.887 1.00 59.16 96 LEU A C 1
ATOM 727 O O . LEU A 1 96 ? -10.018 -3.785 -4.021 1.00 59.16 96 LEU A O 1
ATOM 731 N N . THR A 1 97 ? -11.141 -4.635 -2.282 1.00 63.38 97 THR A N 1
ATOM 732 C CA . THR A 1 97 ? -12.438 -4.254 -2.830 1.00 63.38 97 THR A CA 1
ATOM 733 C C . THR A 1 97 ? -12.642 -2.755 -2.624 1.00 63.38 97 THR A C 1
ATOM 735 O O . THR A 1 97 ? -12.098 -2.154 -1.692 1.00 63.38 97 THR A O 1
ATOM 738 N N . VAL A 1 98 ? -13.527 -2.143 -3.407 1.00 64.25 98 VAL A N 1
ATOM 739 C CA . VAL A 1 98 ? -13.919 -0.743 -3.194 1.00 64.25 98 VAL A CA 1
ATOM 740 C C . VAL A 1 98 ? -14.448 -0.473 -1.783 1.00 64.25 98 VAL A C 1
ATOM 742 O O . VAL A 1 98 ? -14.289 0.627 -1.245 1.00 64.25 98 VAL A O 1
ATOM 745 N N . ALA A 1 99 ? -15.053 -1.474 -1.140 1.00 64.19 99 ALA A N 1
ATOM 746 C CA . ALA A 1 99 ? -15.451 -1.368 0.257 1.00 64.19 99 ALA A CA 1
ATOM 747 C C . ALA A 1 99 ? -14.236 -1.217 1.187 1.00 64.19 99 ALA A C 1
ATOM 749 O O . ALA A 1 99 ? -14.263 -0.355 2.068 1.00 64.19 99 ALA A O 1
ATOM 750 N N . ASP A 1 100 ? -13.171 -1.986 0.961 1.00 66.31 100 ASP A N 1
ATOM 751 C CA . ASP A 1 100 ? -11.941 -1.938 1.758 1.00 66.31 100 ASP A CA 1
ATOM 752 C C . ASP A 1 100 ? -11.207 -0.602 1.539 1.00 66.31 100 ASP A C 1
ATOM 754 O O . ASP A 1 100 ? -10.769 0.041 2.495 1.00 66.31 100 ASP A O 1
ATOM 758 N N . ALA A 1 101 ? -11.190 -0.095 0.303 1.00 68.88 101 ALA A N 1
ATOM 759 C CA . ALA A 1 101 ? -10.572 1.188 -0.024 1.00 68.88 101 ALA A CA 1
ATOM 760 C C . ALA A 1 101 ? -11.307 2.387 0.626 1.00 68.88 101 ALA A C 1
ATOM 762 O O . ALA A 1 101 ? -10.684 3.292 1.193 1.00 68.88 101 ALA A O 1
ATOM 763 N N . ARG A 1 102 ? -12.652 2.376 0.646 1.00 70.00 102 ARG A N 1
ATOM 764 C CA . ARG A 1 102 ? -13.445 3.377 1.395 1.00 70.00 102 ARG A CA 1
ATOM 765 C C . ARG A 1 102 ? -13.226 3.278 2.904 1.00 70.00 102 ARG A C 1
ATOM 767 O O . ARG A 1 102 ? -13.212 4.306 3.585 1.00 70.00 102 ARG A O 1
ATOM 774 N N . GLN A 1 103 ? -13.077 2.062 3.431 1.00 69.62 103 GLN A N 1
ATOM 775 C CA . GLN A 1 103 ? -12.783 1.847 4.848 1.00 69.62 103 GLN A CA 1
ATOM 776 C C . GLN A 1 103 ? -11.410 2.401 5.225 1.00 69.62 103 GLN A C 1
ATOM 778 O O . GLN A 1 103 ? -11.318 3.128 6.215 1.00 69.62 103 GLN A O 1
ATOM 783 N N . MET A 1 104 ? -10.388 2.143 4.406 1.00 73.50 104 MET A N 1
ATOM 784 C CA . MET A 1 104 ? -9.047 2.702 4.574 1.00 73.50 104 MET A CA 1
ATOM 785 C C . MET A 1 104 ? -9.082 4.232 4.607 1.00 73.50 104 MET A C 1
ATOM 787 O O . MET A 1 104 ? -8.555 4.848 5.533 1.00 73.50 104 MET A O 1
ATOM 791 N N . ARG A 1 105 ? -9.780 4.864 3.655 1.00 74.00 105 ARG A N 1
ATOM 792 C CA . ARG A 1 105 ? -9.924 6.326 3.631 1.00 74.00 105 ARG A CA 1
ATOM 793 C C . ARG A 1 105 ? -10.563 6.865 4.914 1.00 74.00 105 ARG A C 1
ATOM 795 O O . ARG A 1 105 ? -10.037 7.802 5.507 1.00 74.00 105 ARG A O 1
ATOM 802 N N . SER A 1 106 ? -11.671 6.267 5.359 1.00 73.25 106 SER A N 1
ATOM 803 C CA . SER A 1 106 ? -12.348 6.692 6.592 1.00 73.25 106 SER A CA 1
ATOM 804 C C . SER A 1 106 ? -11.458 6.534 7.830 1.00 73.25 106 SER A C 1
ATOM 806 O O . SER A 1 106 ? -11.603 7.307 8.774 1.00 73.25 106 SER A O 1
ATOM 808 N N . LEU A 1 107 ? -10.570 5.536 7.842 1.00 73.31 107 LEU A N 1
ATOM 809 C CA . LEU A 1 107 ? -9.579 5.322 8.897 1.00 73.31 107 LEU A CA 1
ATOM 810 C C . LEU A 1 107 ? -8.497 6.407 8.888 1.00 73.31 107 LEU A C 1
ATOM 812 O O . LEU A 1 107 ? -8.187 6.959 9.940 1.00 73.31 107 LEU A O 1
ATOM 816 N N . LEU A 1 108 ? -7.960 6.737 7.711 1.00 76.81 108 LEU A N 1
ATOM 817 C CA . LEU A 1 108 ? -6.938 7.775 7.544 1.00 76.81 108 LEU A CA 1
ATOM 818 C C . LEU A 1 108 ? -7.458 9.168 7.922 1.00 76.81 108 LEU A C 1
ATOM 820 O O . LEU A 1 108 ? -6.749 9.925 8.579 1.00 76.81 108 LEU A O 1
ATOM 824 N N . GLU A 1 109 ? -8.706 9.488 7.571 1.00 76.06 109 GLU A N 1
ATOM 825 C CA . GLU A 1 109 ? -9.361 10.743 7.972 1.00 76.06 109 GLU A CA 1
ATOM 826 C C . GLU A 1 109 ? -9.564 10.832 9.493 1.00 76.06 109 GLU A C 1
ATOM 828 O O . GLU A 1 109 ? -9.437 11.906 10.077 1.00 76.06 109 GLU A O 1
ATOM 833 N N . ALA A 1 110 ? -9.859 9.704 10.142 1.00 73.62 110 ALA A N 1
ATOM 834 C CA . ALA A 1 110 ? -10.092 9.633 11.582 1.00 73.62 110 ALA A CA 1
ATOM 835 C C . ALA A 1 110 ? -8.802 9.550 12.420 1.00 73.62 110 ALA A C 1
ATOM 837 O O . ALA A 1 110 ? -8.831 9.839 13.618 1.00 73.62 110 ALA A O 1
ATOM 838 N N . CYS A 1 111 ? -7.684 9.133 11.818 1.00 73.06 111 CYS A N 1
ATOM 839 C CA . CYS A 1 111 ? -6.424 8.890 12.51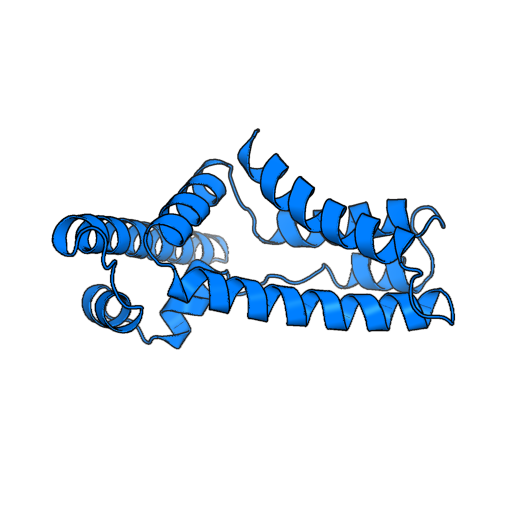2 1.00 73.06 111 CYS A CA 1
ATOM 840 C C . CYS A 1 111 ? -5.235 9.495 11.740 1.00 73.06 111 CYS A C 1
ATOM 842 O O . CYS A 1 111 ? -4.541 8.787 11.008 1.00 73.06 111 CYS A O 1
ATOM 844 N N . PRO A 1 112 ? -4.930 10.791 11.933 1.00 73.44 112 PRO A N 1
ATOM 845 C CA . PRO A 1 112 ? -3.788 11.440 11.285 1.00 73.44 112 PRO A CA 1
ATOM 846 C C . PRO A 1 112 ? -2.430 10.738 11.500 1.00 73.44 112 PRO A C 1
ATOM 848 O O . PRO A 1 112 ? -1.653 10.668 10.550 1.00 73.44 112 PRO A O 1
ATOM 851 N N . PRO A 1 113 ? -2.116 10.151 12.677 1.00 73.38 113 PRO A N 1
ATOM 852 C CA . PRO A 1 113 ? -0.876 9.385 12.851 1.00 73.38 113 PRO A CA 1
ATOM 853 C C . PRO A 1 113 ? -0.749 8.164 11.926 1.00 73.38 113 PRO A C 1
ATOM 855 O O . PRO A 1 113 ? 0.368 7.782 11.576 1.00 73.38 113 PRO A O 1
ATOM 858 N N . LEU A 1 114 ? -1.870 7.565 11.505 1.00 72.88 114 LEU A N 1
ATOM 859 C CA . LEU A 1 114 ? -1.872 6.459 10.545 1.00 72.88 114 LEU A CA 1
ATOM 860 C C . LEU A 1 114 ? -1.420 6.926 9.154 1.00 72.88 114 LEU A C 1
ATOM 862 O O . LEU A 1 114 ? -0.733 6.180 8.461 1.00 72.88 114 LEU A O 1
ATOM 866 N N . VAL A 1 115 ? -1.734 8.172 8.774 1.00 76.00 115 VAL A N 1
ATOM 867 C CA . VAL A 1 115 ? -1.280 8.774 7.510 1.00 76.00 115 VAL A CA 1
ATOM 868 C C . VAL A 1 115 ? 0.241 8.791 7.446 1.00 76.00 115 VAL A C 1
ATOM 870 O O . VAL A 1 115 ? 0.810 8.331 6.461 1.00 76.00 115 VAL A O 1
ATOM 873 N N . SER A 1 116 ? 0.907 9.252 8.509 1.00 73.69 116 SER A N 1
ATOM 874 C CA . SER A 1 116 ? 2.373 9.264 8.565 1.00 73.69 116 SER A CA 1
ATOM 875 C C . SER A 1 116 ? 2.961 7.866 8.383 1.00 73.69 116 SER A C 1
ATOM 877 O O . SER A 1 116 ? 3.948 7.710 7.675 1.00 73.69 116 SER A O 1
ATOM 879 N N . HIS A 1 117 ? 2.335 6.842 8.968 1.00 74.25 117 HIS A N 1
ATOM 880 C CA . HIS A 1 117 ? 2.811 5.468 8.840 1.00 74.25 117 HIS A CA 1
ATOM 881 C C . HIS A 1 117 ? 2.623 4.903 7.422 1.00 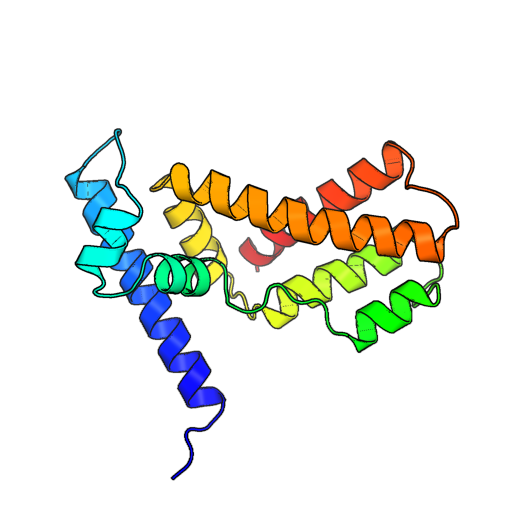74.25 117 HIS A C 1
ATOM 883 O O . HIS A 1 117 ? 3.537 4.281 6.882 1.00 74.25 117 HIS A O 1
ATOM 889 N N . VAL A 1 118 ? 1.479 5.179 6.787 1.00 75.62 118 VAL A N 1
ATOM 890 C CA . VAL A 1 118 ? 1.228 4.821 5.382 1.00 75.62 118 VAL A CA 1
ATOM 891 C C . VAL A 1 118 ? 2.221 5.515 4.450 1.00 75.62 118 VAL A C 1
ATOM 893 O O . VAL A 1 118 ? 2.752 4.873 3.548 1.00 75.62 118 VAL A O 1
ATOM 896 N N . LEU A 1 119 ? 2.526 6.794 4.688 1.00 76.81 119 LEU A N 1
ATOM 897 C CA . LEU A 1 119 ? 3.522 7.530 3.907 1.00 76.81 119 LEU A CA 1
ATOM 898 C C . LEU A 1 119 ? 4.928 6.939 4.056 1.00 76.81 119 LEU A C 1
ATOM 900 O O . LEU A 1 119 ? 5.600 6.766 3.044 1.00 76.81 119 LEU A O 1
ATOM 904 N N . THR A 1 120 ? 5.348 6.565 5.270 1.00 79.69 120 THR A N 1
ATOM 905 C CA . THR A 1 120 ? 6.626 5.860 5.481 1.00 79.69 120 THR A CA 1
ATOM 906 C C . THR A 1 120 ? 6.671 4.543 4.708 1.00 79.69 120 THR A C 1
ATOM 908 O O . THR A 1 120 ? 7.665 4.246 4.054 1.00 79.69 120 THR A O 1
ATOM 911 N N . ARG A 1 121 ? 5.581 3.767 4.713 1.00 77.19 121 ARG A N 1
ATOM 912 C CA . ARG A 1 121 ? 5.531 2.507 3.962 1.00 77.19 121 ARG A CA 1
ATOM 913 C C . ARG A 1 121 ? 5.575 2.724 2.446 1.00 77.19 121 ARG A C 1
ATOM 915 O O . ARG A 1 121 ? 6.245 1.980 1.738 1.00 77.19 121 ARG A O 1
ATOM 922 N N . LEU A 1 122 ? 4.888 3.750 1.945 1.00 75.88 122 LEU A N 1
ATOM 923 C CA . LEU A 1 122 ? 4.962 4.167 0.541 1.00 75.88 122 LEU A CA 1
ATOM 924 C C . LEU A 1 122 ? 6.382 4.584 0.148 1.00 75.88 122 LEU A C 1
ATOM 926 O O . LEU A 1 122 ? 6.836 4.230 -0.934 1.00 75.88 122 LEU A O 1
ATOM 930 N N . GLU A 1 123 ? 7.089 5.300 1.021 1.00 80.00 123 GLU A N 1
ATOM 931 C CA . GLU A 1 123 ? 8.478 5.706 0.797 1.00 80.00 123 GLU A CA 1
ATOM 932 C C . GLU A 1 123 ? 9.417 4.497 0.660 1.00 80.00 123 GLU A C 1
ATOM 934 O O . GLU A 1 123 ? 10.264 4.484 -0.235 1.00 80.00 123 GLU A O 1
ATOM 939 N N . GLU A 1 124 ? 9.227 3.448 1.468 1.00 81.31 124 GLU A N 1
ATOM 940 C CA . GLU A 1 124 ? 9.975 2.188 1.342 1.00 81.31 124 GLU A CA 1
ATOM 941 C C . GLU A 1 124 ? 9.742 1.526 -0.027 1.00 81.31 124 GLU A C 1
ATOM 943 O O . GLU A 1 124 ? 10.700 1.169 -0.714 1.00 81.31 124 GLU A O 1
ATOM 948 N N . VAL A 1 125 ? 8.481 1.428 -0.464 1.00 79.00 125 VAL A N 1
ATOM 949 C CA . VAL A 1 125 ? 8.124 0.849 -1.773 1.00 79.00 125 VAL A CA 1
ATOM 950 C C . VAL A 1 125 ? 8.706 1.676 -2.922 1.00 79.00 125 VAL A C 1
ATOM 952 O O . VAL A 1 125 ? 9.296 1.122 -3.849 1.00 79.00 125 VAL A O 1
ATOM 955 N N . ILE A 1 126 ? 8.585 3.005 -2.853 1.00 80.25 126 ILE A N 1
ATOM 956 C CA . ILE A 1 126 ? 9.139 3.923 -3.858 1.00 80.25 126 ILE A CA 1
ATOM 957 C C . ILE A 1 126 ? 10.661 3.783 -3.931 1.00 80.25 126 ILE A C 1
ATOM 959 O O . ILE A 1 126 ? 11.211 3.763 -5.029 1.00 80.25 126 ILE A O 1
ATOM 963 N N . THR A 1 127 ? 11.339 3.660 -2.788 1.00 84.06 127 THR A N 1
ATOM 964 C CA . THR A 1 127 ? 12.799 3.503 -2.739 1.00 84.06 127 THR A CA 1
ATOM 965 C C . THR A 1 127 ? 13.236 2.236 -3.469 1.00 84.06 127 THR A C 1
ATOM 967 O O . THR A 1 127 ? 14.079 2.319 -4.362 1.00 84.06 127 THR A O 1
ATOM 970 N N . CYS A 1 128 ? 12.609 1.092 -3.177 1.00 83.81 128 CYS A N 1
ATOM 971 C CA . CYS A 1 128 ? 12.899 -0.161 -3.878 1.00 83.81 128 CYS A CA 1
ATOM 972 C C . CYS A 1 128 ? 12.643 -0.055 -5.390 1.00 83.81 128 CYS A C 1
ATOM 974 O O . CYS A 1 128 ? 13.452 -0.506 -6.196 1.00 83.81 128 CYS A O 1
ATOM 976 N N . LEU A 1 129 ? 11.551 0.598 -5.795 1.00 82.56 129 LEU A N 1
ATOM 977 C CA . LEU A 1 129 ? 11.235 0.784 -7.212 1.00 82.56 129 LEU A CA 1
ATOM 978 C C . LEU A 1 129 ? 12.238 1.683 -7.933 1.00 82.56 129 LEU A C 1
ATOM 980 O O . LEU A 1 129 ? 12.573 1.421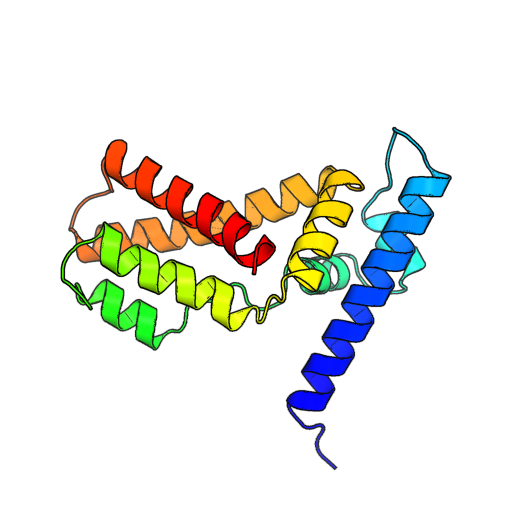 -9.084 1.00 82.56 129 LEU A O 1
ATOM 984 N N . VAL A 1 130 ? 12.738 2.734 -7.281 1.00 86.44 130 VAL A N 1
ATOM 985 C CA . VAL A 1 130 ? 13.786 3.585 -7.862 1.00 86.44 130 VAL A CA 1
ATOM 986 C C . VAL A 1 130 ? 15.063 2.781 -8.095 1.00 86.44 130 VAL A C 1
ATOM 988 O O . VAL A 1 130 ? 15.677 2.935 -9.149 1.00 86.44 130 VAL A O 1
ATOM 991 N N . GLU A 1 131 ? 15.444 1.904 -7.165 1.00 88.56 131 GLU A N 1
ATOM 992 C CA . GLU A 1 131 ? 16.587 1.001 -7.350 1.00 88.56 131 GLU A CA 1
ATOM 993 C C . GLU A 1 131 ? 16.382 0.075 -8.558 1.00 88.56 131 GLU A C 1
ATOM 995 O O . GLU A 1 131 ? 17.288 -0.075 -9.382 1.00 88.56 131 GLU A O 1
ATOM 1000 N N . ASP A 1 132 ? 15.176 -0.470 -8.721 1.00 89.00 132 ASP A N 1
ATOM 1001 C CA . ASP A 1 132 ? 14.823 -1.322 -9.859 1.00 89.00 132 ASP A CA 1
ATOM 1002 C C . ASP A 1 132 ? 14.827 -0.566 -11.195 1.00 89.00 132 ASP A C 1
ATOM 1004 O O . ASP A 1 132 ? 15.297 -1.092 -12.207 1.00 89.00 132 ASP A O 1
ATOM 1008 N N . ILE A 1 133 ? 14.373 0.690 -11.204 1.00 89.00 133 ILE A N 1
ATOM 1009 C CA . ILE A 1 133 ? 14.428 1.564 -12.382 1.00 89.00 133 ILE A CA 1
ATOM 1010 C C . ILE A 1 133 ? 15.877 1.885 -12.746 1.00 89.00 133 ILE A C 1
ATOM 1012 O O . ILE A 1 133 ? 16.240 1.807 -13.916 1.00 89.00 133 ILE A O 1
ATOM 1016 N N . VAL A 1 134 ? 16.724 2.209 -11.765 1.00 90.50 134 VAL A N 1
ATOM 1017 C CA . VAL A 1 134 ? 18.151 2.477 -12.004 1.00 90.50 134 VAL A CA 1
ATOM 1018 C C . VAL A 1 134 ? 18.844 1.239 -12.568 1.00 90.50 134 VAL A C 1
ATOM 1020 O O . VAL A 1 134 ? 19.649 1.362 -13.492 1.00 90.50 134 VAL A O 1
ATOM 1023 N N . ALA A 1 135 ? 18.526 0.051 -12.049 1.00 88.69 135 ALA A N 1
ATOM 1024 C CA . ALA A 1 135 ? 19.069 -1.204 -12.558 1.00 88.69 135 ALA A CA 1
ATOM 1025 C C . ALA A 1 135 ? 18.643 -1.479 -14.012 1.00 88.69 135 ALA A C 1
ATOM 1027 O O . ALA A 1 135 ? 19.448 -1.988 -14.792 1.00 88.69 135 ALA A O 1
ATOM 1028 N N . ARG A 1 136 ? 17.406 -1.118 -14.375 1.00 89.38 136 ARG A N 1
ATOM 1029 C CA . ARG A 1 136 ? 16.834 -1.289 -15.719 1.00 89.38 136 ARG A CA 1
ATOM 1030 C C . ARG A 1 136 ? 17.367 -0.268 -16.732 1.00 89.38 136 ARG A C 1
ATOM 1032 O O . ARG A 1 136 ? 17.831 -0.647 -17.801 1.00 89.38 136 ARG A O 1
ATOM 1039 N N . GLU A 1 137 ? 17.298 1.018 -16.402 1.00 88.69 137 GLU A N 1
ATOM 1040 C CA . GLU A 1 137 ? 17.566 2.138 -17.321 1.00 88.69 137 GLU A CA 1
ATOM 1041 C C . GLU A 1 137 ? 19.027 2.623 -17.263 1.00 88.69 137 GLU A C 1
ATOM 1043 O O . GLU A 1 137 ? 19.451 3.480 -18.040 1.00 88.69 137 GLU A O 1
ATOM 1048 N N . GLY A 1 138 ? 19.810 2.125 -16.301 1.00 89.12 138 GLY A N 1
ATOM 1049 C CA . GLY A 1 138 ? 21.194 2.543 -16.054 1.00 89.12 138 GLY A CA 1
ATOM 1050 C C . GLY A 1 138 ? 21.334 3.949 -15.461 1.00 89.12 138 GLY A C 1
ATOM 1051 O O . GLY A 1 138 ? 22.452 4.434 -15.278 1.00 89.12 138 GLY A O 1
ATOM 1052 N N . SER A 1 139 ? 20.223 4.626 -15.166 1.00 87.50 139 SER A N 1
ATOM 1053 C CA . SER A 1 139 ? 20.201 5.976 -14.605 1.00 87.50 139 SER A CA 1
ATOM 1054 C C . SER A 1 139 ? 18.924 6.220 -13.791 1.00 87.50 139 SER A C 1
ATOM 1056 O O . SER A 1 139 ? 17.916 5.550 -14.015 1.00 87.50 139 SER A O 1
ATOM 1058 N N . PRO A 1 140 ? 18.949 7.146 -12.815 1.00 83.94 140 PRO A N 1
ATOM 1059 C CA . PRO A 1 140 ? 17.756 7.484 -12.050 1.00 83.94 140 PRO A CA 1
ATOM 1060 C C . PRO A 1 140 ? 16.699 8.155 -12.936 1.00 83.94 140 PRO A C 1
ATOM 1062 O O . PRO A 1 140 ? 17.056 8.880 -13.871 1.00 83.94 140 PRO A O 1
ATOM 1065 N N . PRO A 1 141 ? 15.403 7.973 -12.623 1.00 83.88 141 PRO A N 1
ATOM 1066 C CA . PRO A 1 141 ? 14.331 8.593 -13.384 1.00 83.88 141 PRO A CA 1
ATOM 1067 C C . PRO A 1 141 ? 14.455 10.118 -13.344 1.00 83.88 141 PRO A C 1
ATOM 1069 O O . PRO A 1 141 ? 14.724 10.717 -12.299 1.00 83.88 141 PRO A O 1
ATOM 1072 N N . ASP A 1 142 ? 14.211 10.763 -14.484 1.00 85.12 142 ASP A N 1
ATOM 1073 C CA . ASP A 1 142 ? 14.127 12.217 -14.530 1.00 85.12 142 ASP A CA 1
ATOM 1074 C C . ASP A 1 142 ? 12.896 12.730 -13.754 1.00 85.12 142 ASP A C 1
ATOM 1076 O O . ASP A 1 142 ? 11.989 11.983 -13.375 1.00 85.12 142 ASP A O 1
ATOM 1080 N N . ALA A 1 143 ? 12.830 14.041 -13.509 1.00 79.81 143 ALA A N 1
ATOM 1081 C CA . ALA A 1 143 ? 11.746 14.624 -12.714 1.00 79.81 143 ALA A CA 1
ATOM 1082 C C . ALA A 1 143 ? 10.348 14.408 -13.327 1.00 79.81 143 ALA A C 1
ATOM 1084 O O . ALA A 1 143 ? 9.346 14.427 -12.609 1.00 79.81 143 ALA A O 1
ATOM 1085 N N . ARG A 1 144 ? 10.255 14.233 -14.651 1.00 79.94 144 ARG A N 1
ATOM 1086 C CA . ARG A 1 144 ? 8.987 13.967 -15.339 1.00 79.94 144 ARG A CA 1
ATOM 1087 C C . ARG A 1 144 ? 8.538 12.532 -15.087 1.00 79.94 144 ARG A C 1
ATOM 1089 O O . ARG A 1 144 ? 7.384 12.318 -14.724 1.00 79.94 144 ARG A O 1
ATOM 1096 N N . THR A 1 145 ? 9.459 11.591 -15.230 1.00 79.31 145 THR A N 1
ATOM 1097 C CA . THR A 1 145 ? 9.274 10.165 -14.977 1.00 79.31 145 THR A CA 1
ATOM 1098 C C . THR A 1 145 ? 8.922 9.945 -13.514 1.00 79.31 145 THR A C 1
ATOM 1100 O O . THR A 1 145 ? 7.873 9.382 -13.231 1.00 79.31 145 THR A O 1
ATOM 1103 N N . ALA A 1 146 ? 9.688 10.516 -12.580 1.00 78.12 146 ALA A N 1
ATOM 1104 C CA . ALA A 1 146 ? 9.402 10.450 -11.147 1.00 78.12 146 ALA A CA 1
ATOM 1105 C C . ALA A 1 146 ? 7.982 10.935 -10.798 1.00 78.12 146 ALA A C 1
ATOM 1107 O O . ALA A 1 146 ? 7.271 10.293 -10.026 1.00 78.12 146 ALA A O 1
ATOM 1108 N N . ARG A 1 147 ? 7.523 12.036 -11.411 1.00 78.19 147 ARG A N 1
ATOM 1109 C CA . ARG A 1 147 ? 6.142 12.519 -11.238 1.00 78.19 147 ARG A CA 1
ATOM 1110 C C . ARG A 1 147 ? 5.108 11.570 -11.834 1.00 78.19 147 ARG A C 1
ATOM 1112 O O . ARG A 1 147 ? 4.064 11.384 -11.221 1.00 78.19 147 ARG A O 1
ATOM 1119 N N . GLY A 1 148 ? 5.382 10.988 -13.000 1.00 77.81 148 GLY A N 1
ATOM 1120 C CA . GLY A 1 148 ? 4.516 9.985 -13.623 1.00 77.81 148 GLY A CA 1
ATOM 1121 C C . GLY A 1 148 ? 4.351 8.742 -12.748 1.00 77.81 148 GLY A C 1
ATOM 1122 O O . GLY A 1 148 ? 3.232 8.271 -12.563 1.00 77.81 148 GLY A O 1
ATOM 1123 N N . LEU A 1 149 ? 5.440 8.275 -12.132 1.00 75.56 149 LEU A N 1
ATOM 1124 C CA . LEU A 1 149 ? 5.436 7.146 -11.198 1.00 75.56 149 LEU A CA 1
ATOM 1125 C C . LEU A 1 149 ? 4.590 7.456 -9.960 1.00 75.56 149 LEU A C 1
ATOM 1127 O O . LEU A 1 149 ? 3.663 6.716 -9.644 1.00 75.56 149 LEU A O 1
ATOM 1131 N N . LEU A 1 150 ? 4.838 8.596 -9.308 1.00 74.06 150 LEU A N 1
ATOM 1132 C CA . LEU A 1 150 ? 4.056 9.033 -8.146 1.00 74.06 150 LEU A CA 1
ATOM 1133 C C . LEU A 1 150 ? 2.568 9.198 -8.478 1.00 74.06 150 LEU A C 1
ATOM 1135 O O . LEU A 1 150 ? 1.710 8.764 -7.711 1.00 74.06 150 LEU A O 1
ATOM 1139 N N . ALA A 1 151 ? 2.255 9.801 -9.628 1.00 74.31 151 ALA A N 1
ATOM 1140 C CA . ALA A 1 151 ? 0.881 9.957 -10.090 1.00 74.31 151 ALA A CA 1
ATOM 1141 C C . ALA A 1 151 ? 0.218 8.601 -10.360 1.00 74.31 151 ALA A C 1
ATOM 1143 O O . ALA A 1 151 ? -0.951 8.433 -10.038 1.00 74.31 151 ALA A O 1
ATOM 1144 N N . THR A 1 152 ? 0.962 7.627 -10.884 1.00 71.56 152 THR A N 1
ATOM 1145 C CA . THR A 1 152 ? 0.467 6.267 -11.132 1.00 71.56 152 THR A CA 1
ATOM 1146 C C . THR A 1 152 ? 0.064 5.576 -9.831 1.00 71.56 152 THR A C 1
ATOM 1148 O O . THR A 1 152 ? -1.065 5.101 -9.725 1.00 71.56 152 THR A O 1
ATOM 1151 N N . PHE A 1 153 ? 0.918 5.606 -8.802 1.00 72.31 153 PHE A N 1
ATOM 1152 C CA . PHE A 1 153 ? 0.577 5.057 -7.482 1.00 72.31 153 PHE A CA 1
ATOM 1153 C C . PHE A 1 153 ? -0.610 5.777 -6.833 1.00 72.31 153 PHE A C 1
ATOM 1155 O O . PHE A 1 153 ? -1.480 5.131 -6.249 1.00 72.31 153 PHE A O 1
ATOM 1162 N N . ALA A 1 154 ? -0.681 7.105 -6.962 1.00 69.06 154 ALA A N 1
ATOM 1163 C CA . ALA A 1 154 ? -1.782 7.889 -6.411 1.00 69.06 154 ALA A CA 1
ATOM 1164 C C . ALA A 1 154 ? -3.116 7.617 -7.128 1.00 69.06 154 ALA A C 1
ATOM 1166 O O . ALA A 1 154 ? -4.142 7.463 -6.469 1.00 69.06 154 ALA A O 1
ATOM 1167 N N . VAL A 1 155 ? -3.111 7.549 -8.463 1.00 66.88 155 VAL A N 1
ATOM 1168 C CA . VAL A 1 155 ? -4.314 7.328 -9.277 1.00 66.88 155 VAL A CA 1
ATOM 1169 C C . VAL A 1 155 ? -4.799 5.891 -9.156 1.00 66.88 155 VAL A C 1
ATOM 1171 O O . VAL A 1 155 ? -5.992 5.699 -8.967 1.00 66.88 155 VAL A O 1
ATOM 1174 N N . LEU A 1 156 ? -3.920 4.887 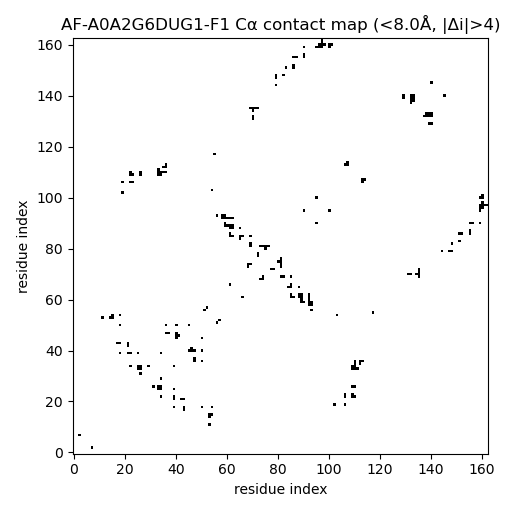-9.189 1.00 63.53 156 LEU A N 1
ATOM 1175 C CA . LEU A 1 156 ? -4.331 3.495 -8.973 1.00 63.53 156 LEU A CA 1
ATOM 1176 C C . LEU A 1 156 ? -4.864 3.286 -7.553 1.00 63.53 156 LEU A C 1
ATOM 1178 O O . LEU A 1 156 ? -5.920 2.683 -7.386 1.00 63.53 156 LEU A O 1
ATOM 1182 N N . GLY A 1 157 ? -4.249 3.921 -6.551 1.00 61.78 157 GLY A N 1
ATOM 1183 C CA . GLY A 1 157 ? -4.809 3.970 -5.200 1.00 61.78 157 GLY A CA 1
ATOM 1184 C C . GLY A 1 157 ? -6.202 4.616 -5.126 1.00 61.78 157 GLY A C 1
ATOM 1185 O O . GLY A 1 157 ? -6.973 4.282 -4.232 1.00 61.78 157 GLY A O 1
ATOM 1186 N N . GLN A 1 158 ? -6.554 5.515 -6.056 1.00 58.88 158 GLN A N 1
ATOM 1187 C CA . GLN A 1 158 ? -7.880 6.143 -6.155 1.00 58.88 158 GLN A CA 1
ATOM 1188 C C . GLN A 1 158 ? -8.867 5.383 -7.058 1.00 58.88 158 GLN A C 1
ATOM 1190 O O . GLN A 1 158 ? -10.067 5.424 -6.801 1.00 58.88 158 GLN A O 1
ATOM 1195 N N . LEU A 1 159 ? -8.409 4.698 -8.108 1.00 52.19 159 LEU A N 1
ATOM 1196 C CA . LEU A 1 159 ? -9.261 3.942 -9.033 1.00 52.19 159 LEU A CA 1
ATOM 1197 C C . LEU A 1 159 ? -9.737 2.626 -8.416 1.00 52.19 159 LEU A C 1
ATOM 1199 O O . LEU A 1 159 ? -10.913 2.298 -8.559 1.00 52.19 159 LEU A O 1
ATOM 1203 N N . SER A 1 160 ? -8.911 1.978 -7.589 1.00 50.38 160 SER A N 1
ATOM 1204 C CA . SER A 1 160 ? -9.332 0.855 -6.735 1.00 50.38 160 SER A CA 1
ATOM 1205 C C . SER A 1 160 ? -10.412 1.239 -5.701 1.00 50.38 160 SER A C 1
ATOM 1207 O O . SER A 1 160 ? -10.900 0.390 -4.963 1.00 50.38 160 SER A O 1
ATOM 1209 N N . VAL A 1 161 ? -10.803 2.523 -5.627 1.00 45.09 161 VAL A N 1
ATOM 1210 C CA . VAL A 1 161 ? -11.885 3.070 -4.782 1.00 45.09 161 VAL A CA 1
ATOM 1211 C C . VAL A 1 161 ? -13.187 3.288 -5.580 1.00 45.09 161 VAL A C 1
ATOM 1213 O O . VAL A 1 161 ? -14.237 3.532 -4.973 1.00 45.09 161 VAL A O 1
ATOM 1216 N N . HIS A 1 162 ? -13.152 3.201 -6.917 1.00 37.44 162 HIS A N 1
ATOM 1217 C CA . HIS A 1 162 ? -14.231 3.670 -7.794 1.00 37.44 162 HIS A CA 1
ATOM 1218 C C . HIS A 1 162 ? -14.987 2.616 -8.629 1.00 37.44 162 HIS A C 1
ATOM 1220 O O . HIS A 1 162 ? -16.016 2.999 -9.188 1.00 37.44 162 HIS A O 1
ATOM 1226 N N . GLU A 1 163 ? -14.581 1.340 -8.664 1.00 37.59 163 GLU A N 1
ATOM 1227 C CA . GLU A 1 163 ? -15.345 0.237 -9.305 1.00 37.59 163 GLU A CA 1
ATOM 1228 C C . GLU A 1 163 ? -16.224 -0.598 -8.351 1.00 37.59 163 GLU A C 1
ATOM 1230 O O . GLU A 1 163 ? -17.466 -0.520 -8.478 1.00 37.59 163 GLU A O 1
#

Mean predicted aligned error: 9.21 Å

Radius of gyration: 17.83 Å; Cα contacts (8 Å, |Δi|>4): 136; chains: 1; bounding box: 38×47×47 Å

Secondary structure (DSSP, 8-state):
-PPPHHHHHHHHHHHHHHHHHHHHHHHHHHGGG---HHHHHHHHTS-HHHHHHHHH-TT----HHHHHHHHTT-SSS-HHHHHHHHHHHHHHHTT--HHHHHHHHHHHHH-HHHHHHHHHHHHHHHHHHHHHHHHHHSSPPPHHHHHHHHHHHHHHHHHTTT-

Foldseek 3Di:
DDDDPVNVVVVLVVLLVLLLVLQVVQLVVPDPVFDDLVVSCVVSVHDSVVSLCSLLPVDLDFDVVLLVQLLVCDDPNDNLVSLLSRLCRSVVVVVQALVSLVSSVSSCVRYVVSVVVNVVVVVVVVVVVQVSVCSRVVDGDDPVVSVSSVVSNVVVSVVSNPD

Solvent-accessible surface area (backbone atoms only — not comparable to full-atom values): 9044 Å² total; per-residue (Å²): 137,80,85,50,73,65,60,54,51,53,54,50,52,53,50,35,52,51,48,5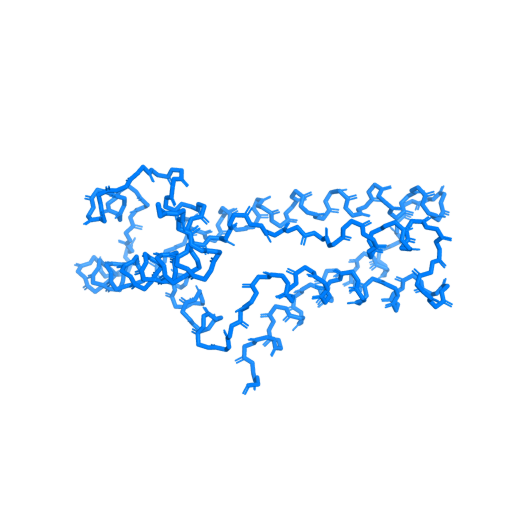4,52,52,47,53,53,41,26,68,75,47,44,94,81,29,56,54,67,64,62,47,15,66,73,72,73,49,52,62,65,56,47,49,38,52,69,74,45,88,47,82,42,60,47,67,68,55,52,51,39,40,51,74,49,24,89,78,60,44,71,71,64,25,46,50,54,45,51,47,38,27,53,57,66,55,66,55,44,36,69,52,41,52,48,52,51,57,46,40,75,42,21,64,75,53,44,57,52,53,50,53,55,50,50,53,54,52,52,56,49,49,53,45,44,24,71,49,71,74,43,73,73,51,78,67,54,48,49,52,51,53,48,48,57,54,47,53,67,49,50,48,47,71,118

pLDDT: mean 75.29, std 12.09, range [37.44, 93.38]